Protein AF-D4AWS8-F1 (afdb_monomer_lite)

InterPro domains:
  IPR036259 MFS transporter superfamily [G3DSA:1.20.1250.20] (1-120)
  IPR036259 MFS transporter superfamily [SSF103473] (2-117)

Radius of gyration: 17.5 Å; chains: 1; bounding box: 38×38×52 Å

Sequence (129 aa):
MIGMCGLSSIAILALWLPGTLVNPGSAAIYIVFCLLYGFFSGAFVGMVPALLSQVSPDVSKIGVRQGVLFTCVSVATLTGNPIAGAILNQQNGAYWGLQVFAGLMMAGCVVFYIVARVVTGGFSFIKAV

Structure (mmCIF, N/CA/C/O backbone):
data_AF-D4AWS8-F1
#
_entry.id   AF-D4AWS8-F1
#
loop_
_atom_site.group_PDB
_atom_site.id
_atom_site.type_symbol
_atom_site.label_atom_id
_atom_site.label_alt_id
_atom_site.label_comp_id
_atom_site.label_asym_id
_atom_site.label_entity_id
_atom_site.label_seq_id
_atom_site.pdbx_PDB_ins_code
_atom_site.Cartn_x
_atom_site.Cartn_y
_atom_site.Cartn_z
_atom_site.occupancy
_atom_site.B_iso_or_equiv
_atom_site.auth_seq_id
_atom_site.auth_comp_id
_atom_site.auth_asym_id
_atom_site.auth_atom_id
_atom_site.pdbx_PDB_model_num
ATOM 1 N N . MET A 1 1 ? -7.956 9.617 4.306 1.00 72.62 1 MET A N 1
ATOM 2 C CA . MET A 1 1 ? -7.875 8.216 3.829 1.00 72.62 1 MET A CA 1
ATOM 3 C C . MET A 1 1 ? -8.480 8.009 2.444 1.00 72.62 1 MET A C 1
ATOM 5 O O . MET A 1 1 ? -7.688 7.870 1.529 1.00 72.62 1 MET A O 1
ATOM 9 N N . ILE A 1 2 ? -9.807 8.062 2.237 1.00 75.31 2 ILE A N 1
ATOM 10 C CA . ILE A 1 2 ? -10.430 7.760 0.919 1.00 75.31 2 ILE A CA 1
ATOM 11 C C . ILE A 1 2 ? -9.840 8.599 -0.228 1.00 75.31 2 ILE A C 1
ATOM 13 O O . ILE A 1 2 ? -9.389 8.035 -1.219 1.00 75.31 2 ILE A O 1
ATOM 17 N N . GLY A 1 3 ? -9.767 9.927 -0.070 1.00 76.31 3 GLY A N 1
ATOM 18 C CA . GLY A 1 3 ? -9.203 10.805 -1.105 1.00 76.31 3 GLY A CA 1
ATOM 19 C C . GLY A 1 3 ? -7.732 10.514 -1.425 1.00 76.31 3 GLY A C 1
ATOM 20 O O . GLY A 1 3 ? -7.344 10.562 -2.583 1.00 76.31 3 GLY A O 1
ATOM 21 N N . MET A 1 4 ? -6.931 10.132 -0.425 1.00 77.81 4 MET A N 1
ATOM 22 C CA . MET A 1 4 ? -5.509 9.809 -0.609 1.00 77.81 4 MET A CA 1
ATOM 23 C C . MET A 1 4 ? -5.317 8.484 -1.342 1.00 77.81 4 MET A C 1
ATOM 25 O O . MET A 1 4 ? -4.547 8.427 -2.290 1.00 77.81 4 MET A O 1
ATOM 29 N N . CYS A 1 5 ? -6.047 7.437 -0.949 1.00 73.69 5 CYS A N 1
ATOM 30 C CA . CYS A 1 5 ? -6.003 6.147 -1.640 1.00 73.69 5 CYS A CA 1
ATOM 31 C C . CYS A 1 5 ? -6.540 6.259 -3.075 1.00 73.69 5 CYS A C 1
ATOM 33 O O . CYS A 1 5 ? -5.990 5.638 -3.980 1.00 73.69 5 CYS A O 1
ATOM 35 N N . GLY A 1 6 ? -7.564 7.093 -3.298 1.00 76.31 6 GLY A N 1
ATOM 36 C CA . GLY A 1 6 ? -8.080 7.405 -4.631 1.00 76.31 6 GLY A CA 1
ATOM 37 C C . GLY A 1 6 ? -7.052 8.133 -5.500 1.00 76.31 6 GLY A C 1
ATOM 38 O O . GLY A 1 6 ? -6.779 7.693 -6.612 1.00 76.31 6 GLY A O 1
ATOM 39 N N . LEU A 1 7 ? -6.419 9.188 -4.977 1.00 76.94 7 LEU A N 1
ATOM 40 C CA . LEU A 1 7 ? -5.348 9.919 -5.668 1.00 76.94 7 LEU A CA 1
ATOM 41 C C . LEU A 1 7 ? -4.142 9.021 -5.978 1.00 76.94 7 LEU A C 1
ATOM 43 O O . LEU A 1 7 ? -3.644 9.052 -7.100 1.00 76.94 7 LEU A O 1
ATOM 47 N N . SER A 1 8 ? -3.717 8.172 -5.038 1.00 75.56 8 SER A N 1
ATOM 48 C CA . SER A 1 8 ? -2.651 7.187 -5.268 1.00 75.56 8 SER A CA 1
ATOM 49 C C . SER A 1 8 ? -3.030 6.149 -6.326 1.00 75.56 8 SER A C 1
ATOM 51 O O . SER A 1 8 ? -2.202 5.811 -7.168 1.00 75.56 8 SER A O 1
ATOM 53 N N . SER A 1 9 ? -4.276 5.660 -6.326 1.00 71.88 9 SER A N 1
ATOM 54 C CA . SER A 1 9 ? -4.771 4.717 -7.339 1.00 71.88 9 SER A CA 1
ATOM 55 C C . SER A 1 9 ? -4.780 5.350 -8.733 1.00 71.88 9 SER A C 1
ATOM 57 O O . SER A 1 9 ? -4.299 4.741 -9.686 1.00 71.88 9 SER A O 1
ATOM 59 N N . ILE A 1 10 ? -5.223 6.606 -8.840 1.00 76.62 10 ILE A N 1
ATOM 60 C CA . ILE A 1 10 ? -5.184 7.375 -10.089 1.00 76.62 10 ILE A CA 1
ATOM 61 C C . ILE A 1 10 ? -3.734 7.626 -10.521 1.00 76.62 10 ILE A C 1
ATOM 63 O O . ILE A 1 10 ? -3.414 7.452 -11.690 1.00 76.62 10 ILE A O 1
ATOM 67 N N . ALA A 1 11 ? -2.822 7.961 -9.607 1.00 73.88 11 ALA A N 1
ATOM 68 C CA . ALA A 1 11 ? -1.409 8.140 -9.943 1.00 73.88 11 ALA A CA 1
ATOM 69 C C . ALA A 1 11 ? -0.756 6.840 -10.460 1.00 73.88 11 ALA A C 1
ATOM 71 O O . ALA A 1 11 ? 0.048 6.866 -11.390 1.00 73.88 11 ALA A O 1
ATOM 72 N N . ILE A 1 12 ? -1.131 5.681 -9.918 1.00 68.25 12 ILE A N 1
ATOM 73 C CA . ILE A 1 12 ? -0.644 4.381 -10.400 1.00 68.25 12 ILE A CA 1
ATOM 74 C C . ILE A 1 12 ? -1.249 4.044 -11.774 1.00 68.25 12 ILE A C 1
ATOM 76 O O . ILE A 1 12 ? -0.519 3.704 -12.702 1.00 68.25 12 ILE A O 1
ATOM 80 N N . LEU A 1 13 ? -2.567 4.173 -11.937 1.00 63.41 13 LEU A N 1
ATOM 81 C CA . LEU A 1 13 ? -3.279 3.718 -13.138 1.00 63.41 13 LEU A CA 1
ATOM 82 C C . LEU A 1 13 ? -3.278 4.719 -14.302 1.00 63.41 13 LEU A C 1
ATOM 84 O O . LEU A 1 13 ? -3.406 4.307 -15.448 1.00 63.41 13 LEU A O 1
ATOM 88 N N . ALA A 1 14 ? -3.155 6.019 -14.041 1.00 64.81 14 ALA A N 1
ATOM 89 C CA . ALA A 1 14 ? -3.233 7.060 -15.069 1.00 64.81 14 ALA A CA 1
ATOM 90 C C . ALA A 1 14 ? -1.877 7.692 -15.402 1.00 64.81 14 ALA A C 1
ATOM 92 O O . ALA A 1 14 ? -1.712 8.202 -16.504 1.00 64.81 14 ALA A O 1
ATOM 93 N N . LEU A 1 15 ? -0.902 7.664 -14.486 1.00 64.50 15 LEU A N 1
ATOM 94 C CA . LEU A 1 15 ? 0.430 8.240 -14.725 1.00 64.50 15 LEU A CA 1
ATOM 95 C C . LEU A 1 15 ? 1.481 7.161 -14.991 1.00 64.50 15 LEU A C 1
ATOM 97 O O . LEU A 1 15 ? 2.229 7.259 -15.963 1.00 64.50 15 LEU A O 1
ATOM 101 N N . TRP A 1 16 ? 1.534 6.115 -14.166 1.00 65.69 16 TRP A N 1
ATOM 102 C CA . TRP A 1 16 ? 2.579 5.094 -14.294 1.00 65.69 16 TRP A CA 1
ATOM 103 C C . TRP A 1 16 ? 2.300 4.096 -15.428 1.00 65.69 16 TRP A C 1
ATOM 105 O O . TRP A 1 16 ? 3.192 3.763 -16.212 1.00 65.69 16 TRP A O 1
ATOM 115 N N . LEU A 1 17 ? 1.038 3.693 -15.560 1.00 65.69 17 LEU A N 1
ATOM 116 C CA . LEU A 1 17 ? 0.553 2.704 -16.518 1.00 65.69 17 LEU A CA 1
ATOM 117 C C . LEU A 1 17 ? 0.725 3.157 -18.001 1.00 65.69 17 LEU A C 1
ATOM 119 O O . LEU A 1 17 ? 1.432 2.481 -18.748 1.00 65.69 17 LEU A O 1
ATOM 123 N N . PRO A 1 18 ? 0.218 4.323 -18.463 1.00 60.25 18 PRO A N 1
ATOM 124 C CA . PRO A 1 18 ? 0.481 4.798 -19.828 1.00 60.25 18 PRO A CA 1
ATOM 125 C C . PRO A 1 18 ? 1.895 5.369 -20.012 1.00 60.25 18 PRO A C 1
ATOM 127 O O . PRO A 1 18 ? 2.456 5.264 -21.100 1.00 60.25 18 PRO A O 1
ATOM 130 N N . GLY A 1 19 ? 2.507 5.937 -18.966 1.00 58.53 19 GLY A N 1
ATOM 131 C CA . GLY A 1 19 ? 3.850 6.519 -19.054 1.00 58.53 19 GLY A CA 1
ATOM 132 C C . GLY A 1 19 ? 4.938 5.488 -19.372 1.00 58.53 19 GLY A C 1
ATOM 133 O O . GLY A 1 19 ? 5.861 5.774 -20.131 1.00 58.53 19 GLY A O 1
ATOM 134 N N . THR A 1 20 ? 4.799 4.268 -18.851 1.00 60.03 20 THR A N 1
ATOM 135 C CA . THR A 1 20 ? 5.732 3.163 -19.125 1.00 60.03 20 THR A CA 1
ATOM 136 C C . THR A 1 20 ? 5.408 2.387 -20.404 1.00 60.03 20 THR A C 1
ATOM 138 O O . THR A 1 20 ? 6.333 1.870 -21.027 1.00 60.03 20 THR A O 1
ATOM 141 N N . LEU A 1 21 ? 4.141 2.357 -20.843 1.00 58.22 21 LEU A N 1
ATOM 142 C CA . LEU A 1 21 ? 3.750 1.786 -22.138 1.00 58.22 21 LEU A CA 1
ATOM 143 C C . LEU A 1 21 ? 4.149 2.659 -23.338 1.00 58.22 21 LEU A C 1
ATOM 145 O O . LEU A 1 21 ? 4.482 2.123 -24.390 1.00 58.22 21 LEU A O 1
ATOM 149 N N . VAL A 1 22 ? 4.103 3.989 -23.202 1.00 61.09 22 VAL A N 1
ATOM 150 C CA . VAL A 1 22 ? 4.400 4.923 -24.305 1.00 61.09 22 VAL A CA 1
ATOM 151 C C . VAL A 1 22 ? 5.901 5.228 -24.417 1.00 61.09 22 VAL A C 1
ATOM 153 O O . VAL A 1 22 ? 6.389 5.449 -25.521 1.00 61.09 22 VAL A O 1
ATOM 156 N N . ASN A 1 23 ? 6.654 5.236 -23.308 1.00 58.72 23 ASN A N 1
ATOM 157 C CA . ASN A 1 23 ? 8.108 5.463 -23.307 1.00 58.72 23 ASN A CA 1
ATOM 158 C C . ASN A 1 23 ? 8.830 4.615 -22.235 1.00 58.72 23 ASN A C 1
ATOM 160 O O . ASN A 1 23 ? 9.147 5.117 -21.147 1.00 58.72 23 ASN A O 1
ATOM 164 N N . PRO A 1 24 ? 9.136 3.336 -22.523 1.00 59.59 24 PRO A N 1
ATOM 165 C CA . PRO A 1 24 ? 9.903 2.483 -21.620 1.00 59.59 24 PRO A CA 1
ATOM 166 C C . PRO A 1 24 ? 11.358 2.981 -21.522 1.00 59.59 24 PRO A C 1
ATOM 168 O O . PRO A 1 24 ? 12.208 2.621 -22.327 1.00 59.59 24 PRO A O 1
ATOM 171 N N . GLY A 1 25 ? 11.642 3.851 -20.545 1.00 61.97 25 GLY A N 1
ATOM 172 C CA . GLY A 1 25 ? 12.998 4.358 -20.272 1.00 61.97 25 GLY A CA 1
ATOM 173 C C . GLY A 1 25 ? 13.096 5.819 -19.821 1.00 61.97 25 GLY A C 1
ATOM 174 O O . GLY A 1 25 ? 14.174 6.262 -19.431 1.00 61.97 25 GLY A O 1
ATOM 175 N N . SER A 1 26 ? 11.998 6.583 -19.831 1.00 68.81 26 SER A N 1
ATOM 176 C CA . SER A 1 26 ? 12.045 7.996 -19.431 1.00 68.81 26 SER A CA 1
ATOM 177 C C . SER A 1 26 ? 12.138 8.159 -17.910 1.00 68.81 26 SER A C 1
ATOM 179 O O . SER A 1 26 ? 11.146 8.023 -17.190 1.00 68.81 26 SER A O 1
ATOM 181 N N . ALA A 1 27 ? 13.331 8.498 -17.412 1.00 73.06 27 ALA A N 1
ATOM 182 C CA . ALA A 1 27 ? 13.588 8.744 -15.989 1.00 73.06 27 ALA A CA 1
ATOM 183 C C . ALA A 1 27 ? 12.667 9.825 -15.389 1.00 73.06 27 ALA A C 1
ATOM 185 O O . ALA A 1 27 ? 12.277 9.728 -14.227 1.00 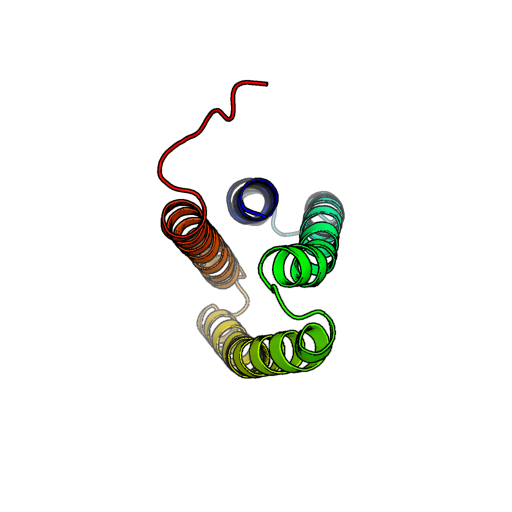73.06 27 ALA A O 1
ATOM 186 N N . ALA A 1 28 ? 12.262 10.819 -16.186 1.00 75.50 28 ALA A N 1
ATOM 187 C CA . ALA A 1 28 ? 11.384 11.901 -15.743 1.00 75.50 28 ALA A CA 1
ATOM 188 C C . ALA A 1 28 ? 10.015 11.391 -15.259 1.00 75.50 28 ALA A C 1
ATOM 190 O O . ALA A 1 28 ? 9.516 11.847 -14.232 1.00 75.50 28 ALA A O 1
ATOM 191 N N . ILE A 1 29 ? 9.435 10.404 -15.951 1.00 73.19 29 ILE A N 1
ATOM 192 C CA . ILE A 1 29 ? 8.131 9.823 -15.593 1.00 73.19 29 ILE A CA 1
ATOM 193 C C . ILE A 1 29 ? 8.233 9.087 -14.254 1.00 73.19 29 ILE A C 1
ATOM 195 O O . ILE A 1 29 ? 7.381 9.265 -13.384 1.00 73.19 29 ILE A O 1
ATOM 199 N N . TYR A 1 30 ? 9.304 8.311 -14.057 1.00 74.75 30 TYR A N 1
ATOM 200 C CA . TYR A 1 30 ? 9.542 7.595 -12.803 1.00 74.75 30 TYR A CA 1
ATOM 201 C C . TYR A 1 30 ? 9.774 8.547 -11.626 1.00 74.75 30 TYR A C 1
ATOM 203 O O . TYR A 1 30 ? 9.227 8.320 -10.552 1.00 74.75 30 TYR A O 1
ATOM 211 N N . ILE A 1 31 ? 10.532 9.631 -11.820 1.00 80.38 31 ILE A N 1
ATOM 212 C CA . ILE A 1 31 ? 10.797 10.621 -10.765 1.00 80.38 31 ILE A CA 1
ATOM 213 C C . ILE A 1 31 ? 9.498 11.305 -10.328 1.00 80.38 31 ILE A C 1
ATOM 215 O O . ILE A 1 31 ? 9.200 11.357 -9.135 1.00 80.38 31 ILE A O 1
ATOM 219 N N . VAL A 1 32 ? 8.700 11.791 -11.283 1.00 80.19 32 VAL A N 1
ATOM 220 C CA . VAL A 1 32 ? 7.419 12.452 -10.987 1.00 80.19 32 VAL A CA 1
ATOM 221 C C . VAL A 1 32 ? 6.452 11.481 -10.306 1.00 80.19 32 VAL A C 1
ATOM 223 O O . VAL A 1 32 ? 5.812 11.844 -9.319 1.00 80.19 32 VAL A O 1
ATOM 226 N N . PHE A 1 33 ? 6.390 10.232 -10.775 1.00 78.25 33 PHE A N 1
ATOM 227 C CA . PHE A 1 33 ? 5.587 9.191 -10.142 1.00 78.25 33 PHE A CA 1
ATOM 228 C C . PHE A 1 33 ? 6.017 8.931 -8.692 1.00 78.25 33 PHE A C 1
ATOM 230 O O . PHE A 1 33 ? 5.172 8.963 -7.800 1.00 78.25 33 PHE A O 1
ATOM 237 N N . CYS A 1 34 ? 7.312 8.729 -8.436 1.00 82.00 34 CYS A N 1
ATOM 238 C CA . CYS A 1 34 ? 7.835 8.478 -7.093 1.00 82.00 34 CYS A CA 1
ATOM 239 C C . CYS A 1 34 ? 7.547 9.636 -6.130 1.00 82.00 34 CYS A C 1
ATOM 241 O O . CYS A 1 34 ? 7.199 9.388 -4.976 1.00 82.00 34 CYS A O 1
ATOM 243 N N . LEU A 1 35 ? 7.649 10.887 -6.593 1.00 84.38 35 LEU A N 1
ATOM 244 C CA . LEU A 1 35 ? 7.337 12.066 -5.779 1.00 84.38 35 LEU A CA 1
ATOM 245 C C . LEU A 1 35 ? 5.856 12.113 -5.392 1.00 84.38 35 LEU A C 1
ATOM 247 O O . LEU A 1 35 ? 5.532 12.253 -4.212 1.00 84.38 35 LEU A O 1
ATOM 251 N N . LEU A 1 36 ? 4.958 11.959 -6.368 1.00 82.50 36 LEU A N 1
ATOM 252 C CA . LEU A 1 36 ? 3.517 11.980 -6.120 1.00 82.50 36 LEU A CA 1
ATOM 253 C C . LEU A 1 36 ? 3.099 10.803 -5.236 1.00 82.50 36 LEU A C 1
ATOM 255 O O . LEU A 1 36 ? 2.456 10.994 -4.205 1.00 82.50 36 LEU A O 1
ATOM 259 N N . TYR A 1 37 ? 3.508 9.589 -5.602 1.00 80.56 37 TYR A N 1
ATOM 260 C CA . TYR A 1 37 ? 3.188 8.385 -4.846 1.00 80.56 37 TYR A CA 1
ATOM 261 C C . TYR A 1 37 ? 3.749 8.439 -3.420 1.00 80.56 37 TYR A C 1
ATOM 263 O O . TYR A 1 37 ? 3.029 8.138 -2.469 1.00 80.56 37 TYR A O 1
ATOM 271 N N . GLY A 1 38 ? 4.999 8.879 -3.249 1.00 82.31 38 GLY A N 1
ATOM 272 C CA . GLY A 1 38 ? 5.632 9.030 -1.941 1.00 82.31 38 GLY A CA 1
ATOM 273 C C . GLY A 1 38 ? 4.901 10.033 -1.050 1.00 82.31 38 GLY A C 1
ATOM 274 O O . GLY A 1 38 ? 4.641 9.740 0.117 1.00 82.31 38 GLY A O 1
ATOM 275 N N . PHE A 1 39 ? 4.490 11.175 -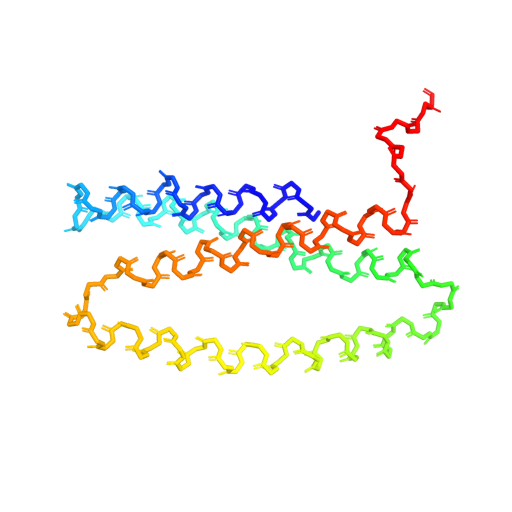1.609 1.00 85.38 39 PHE A N 1
ATOM 276 C CA . PHE A 1 39 ? 3.715 12.179 -0.882 1.00 85.38 39 PHE A CA 1
ATOM 277 C C . PHE A 1 39 ? 2.365 11.626 -0.402 1.00 85.38 39 PHE A C 1
ATOM 279 O O . PHE A 1 39 ? 2.050 11.695 0.790 1.00 85.38 39 PHE A O 1
ATOM 286 N N . PHE A 1 40 ? 1.579 11.020 -1.297 1.00 82.12 40 PHE A N 1
ATOM 287 C CA . PHE A 1 40 ? 0.259 10.493 -0.937 1.00 82.12 40 PHE A CA 1
ATOM 288 C C . PHE A 1 40 ? 0.338 9.270 -0.014 1.00 82.12 40 PHE A C 1
ATOM 290 O O . PHE A 1 40 ? -0.442 9.166 0.936 1.00 82.12 40 PHE A O 1
ATOM 297 N N . SER A 1 41 ? 1.292 8.363 -0.247 1.00 82.00 41 SER A N 1
ATOM 298 C CA . SER A 1 41 ? 1.505 7.179 0.592 1.00 82.00 41 SER A CA 1
ATOM 299 C C . SER A 1 41 ? 1.991 7.557 1.993 1.00 82.00 41 SER A C 1
ATOM 301 O O . SER A 1 41 ? 1.502 7.009 2.980 1.00 82.00 41 SER A O 1
ATOM 303 N N . GLY A 1 42 ? 2.909 8.520 2.114 1.00 82.81 42 GLY A N 1
ATOM 304 C CA . GLY A 1 42 ? 3.381 9.000 3.416 1.00 82.81 42 GLY A CA 1
ATOM 305 C C . GLY A 1 42 ? 2.255 9.638 4.230 1.00 82.81 42 GLY A C 1
ATOM 306 O O . GLY A 1 42 ? 2.075 9.336 5.412 1.00 82.81 42 GLY A O 1
ATOM 307 N N . ALA A 1 43 ? 1.428 10.449 3.571 1.00 86.12 43 ALA A N 1
ATOM 308 C CA . ALA A 1 43 ? 0.279 11.074 4.206 1.00 86.12 43 ALA A CA 1
ATOM 309 C C . ALA A 1 43 ? -0.795 10.045 4.627 1.00 86.12 43 ALA A C 1
ATOM 311 O O . ALA A 1 43 ? -1.423 10.197 5.676 1.00 86.12 43 ALA A O 1
ATOM 312 N N . PHE A 1 44 ? -0.958 8.952 3.871 1.00 82.25 44 PHE A N 1
ATOM 313 C CA . PHE A 1 44 ? -1.802 7.821 4.260 1.00 82.25 44 PHE A CA 1
ATOM 314 C C . PHE A 1 44 ? -1.295 7.126 5.532 1.00 82.25 44 PHE A C 1
ATOM 316 O O . PHE A 1 44 ? -2.067 6.974 6.480 1.00 82.25 44 PHE A O 1
ATOM 323 N N . VAL A 1 45 ? -0.011 6.753 5.582 1.00 86.06 45 VAL A N 1
ATOM 324 C CA . VAL A 1 45 ? 0.584 6.046 6.733 1.00 86.06 45 VAL A CA 1
ATOM 325 C C . VAL A 1 45 ? 0.462 6.875 8.015 1.00 86.06 45 VAL A C 1
ATOM 327 O O . VAL A 1 45 ? 0.111 6.328 9.060 1.00 86.06 45 VAL A O 1
ATOM 330 N N . GLY A 1 46 ? 0.651 8.197 7.935 1.00 86.06 46 GLY A N 1
ATOM 331 C CA . GLY A 1 46 ? 0.468 9.101 9.077 1.00 86.06 46 GLY A CA 1
ATOM 332 C C . GLY A 1 46 ? -0.986 9.231 9.555 1.00 86.06 46 GLY A C 1
ATOM 333 O O . GLY A 1 46 ? -1.231 9.429 10.745 1.00 86.06 46 GLY A O 1
ATOM 334 N N . MET A 1 47 ? -1.971 9.075 8.663 1.00 85.62 47 MET A N 1
ATOM 335 C CA . MET A 1 47 ? -3.393 9.138 9.025 1.00 85.62 47 MET A CA 1
ATOM 336 C C . MET A 1 47 ? -3.914 7.870 9.711 1.00 85.62 47 MET A C 1
ATOM 338 O O . MET A 1 47 ? -4.871 7.970 10.480 1.00 85.62 47 MET A O 1
ATOM 342 N N . VAL A 1 48 ? -3.324 6.696 9.451 1.00 84.88 48 VAL A N 1
ATOM 343 C CA . VAL A 1 48 ? -3.756 5.412 10.042 1.00 84.88 48 VAL A CA 1
ATOM 344 C C . VAL A 1 48 ? -3.875 5.511 11.571 1.00 84.88 48 VAL A C 1
ATOM 346 O O . VAL A 1 48 ? -4.979 5.297 12.088 1.00 84.88 48 VAL A O 1
ATOM 349 N N . PRO A 1 49 ? -2.821 5.899 12.320 1.00 84.38 49 PRO A N 1
ATOM 350 C CA . PRO A 1 49 ? -2.914 5.937 13.769 1.00 84.38 49 PRO A CA 1
ATOM 351 C C . PRO A 1 49 ? -3.866 7.023 14.288 1.00 84.38 49 PRO A C 1
ATOM 353 O O . PRO A 1 49 ? -4.565 6.796 15.276 1.00 84.38 49 PRO A O 1
ATOM 356 N N . ALA A 1 50 ? -3.943 8.164 13.595 1.00 86.94 50 ALA A N 1
ATOM 357 C CA . ALA A 1 50 ? -4.800 9.293 13.955 1.00 86.94 50 ALA A CA 1
ATOM 358 C C . ALA A 1 50 ? -6.302 9.012 13.773 1.00 86.94 50 ALA A C 1
ATOM 360 O O . ALA A 1 50 ? -7.134 9.595 14.465 1.00 86.94 50 ALA A O 1
ATOM 361 N N . LEU A 1 51 ? -6.679 8.141 12.836 1.00 82.69 51 LEU A N 1
ATOM 362 C CA . LEU A 1 51 ? -8.075 7.729 12.654 1.00 82.69 51 LEU A CA 1
ATOM 363 C C . LEU A 1 51 ? -8.480 6.657 13.662 1.00 82.69 51 LEU A C 1
ATOM 365 O O . LEU A 1 51 ? -9.588 6.674 14.193 1.00 82.69 51 LEU A O 1
ATOM 369 N N . LEU A 1 52 ? -7.564 5.745 13.968 1.00 81.81 52 LEU A N 1
ATOM 370 C CA . LEU A 1 52 ? -7.787 4.703 14.966 1.00 81.81 52 LEU A CA 1
ATOM 371 C C . LEU A 1 52 ?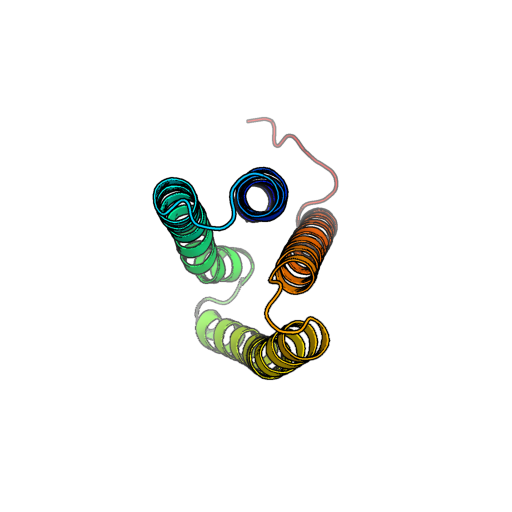 -7.904 5.243 16.385 1.00 81.81 52 LEU A C 1
ATOM 373 O O . LEU A 1 52 ? -8.678 4.692 17.169 1.00 81.81 52 LEU A O 1
ATOM 377 N N . SER A 1 53 ? -7.185 6.319 16.712 1.00 83.06 53 SER A N 1
ATOM 378 C CA . SER A 1 53 ? -7.383 7.024 17.977 1.00 83.06 53 SER A CA 1
ATOM 379 C C . SER A 1 53 ? -8.767 7.672 18.054 1.00 83.06 53 SER A C 1
ATOM 381 O O . SER A 1 53 ? -9.409 7.564 19.089 1.00 83.06 53 SER A O 1
ATOM 383 N N . GLN A 1 54 ? -9.276 8.254 16.961 1.00 81.69 54 GLN A N 1
ATOM 384 C CA . GLN A 1 54 ? -10.618 8.857 16.917 1.00 81.69 54 GLN A CA 1
ATOM 385 C C . GLN A 1 54 ? -11.754 7.832 17.046 1.00 81.69 54 GLN A C 1
ATOM 387 O O . GLN A 1 54 ? -12.795 8.135 17.619 1.00 81.69 54 GLN A O 1
ATOM 392 N N . VAL A 1 55 ? -11.567 6.619 16.519 1.00 78.69 55 VAL A N 1
ATOM 393 C CA . VAL A 1 55 ? -12.551 5.524 16.618 1.00 78.6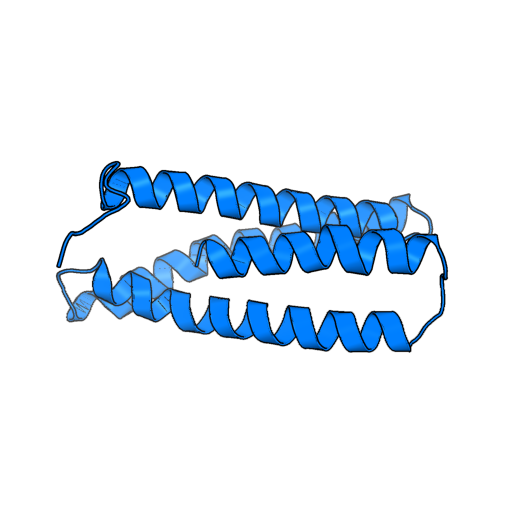9 55 VAL A CA 1
ATOM 394 C C . VAL A 1 55 ? -12.476 4.779 17.958 1.00 78.69 55 VAL A C 1
ATOM 396 O O . VAL A 1 55 ? -13.371 4.000 18.285 1.00 78.69 55 VAL A O 1
ATOM 399 N N . SER A 1 56 ? -11.416 4.983 18.743 1.00 79.31 56 SER A N 1
ATOM 400 C CA . SER A 1 56 ? -11.200 4.266 20.001 1.00 79.31 56 SER A CA 1
ATOM 401 C C . SER A 1 56 ? -11.669 5.084 21.208 1.00 79.31 56 SER A C 1
ATOM 403 O O . SER A 1 56 ? -11.042 6.092 21.513 1.00 79.31 56 SER A O 1
ATOM 405 N N . PRO A 1 57 ? -12.705 4.635 21.948 1.00 70.75 57 PRO A N 1
ATOM 406 C CA . PRO A 1 57 ? -13.180 5.339 23.144 1.00 70.75 57 PRO A CA 1
ATOM 407 C C . PRO A 1 57 ? -12.161 5.309 24.295 1.00 70.75 57 PRO A C 1
ATOM 409 O O . PRO A 1 57 ? -12.030 6.273 25.042 1.00 70.75 57 PRO A O 1
ATOM 412 N N . ASP A 1 58 ? -11.413 4.204 24.414 1.00 80.19 58 ASP A N 1
ATOM 413 C CA . ASP A 1 58 ? -10.429 3.980 25.477 1.00 80.19 58 ASP A CA 1
ATOM 414 C C . ASP A 1 58 ? -9.008 4.317 25.002 1.00 80.19 58 ASP A C 1
ATOM 416 O O . ASP A 1 58 ? -8.381 3.535 24.277 1.00 80.19 58 ASP A O 1
ATOM 420 N N . VAL A 1 59 ? -8.450 5.430 25.486 1.00 77.81 59 VAL A N 1
ATOM 421 C CA . VAL A 1 59 ? -7.091 5.891 25.135 1.00 77.81 59 VAL A CA 1
ATOM 422 C C . VAL A 1 59 ? -6.007 4.882 25.545 1.00 77.81 59 VAL A C 1
ATOM 424 O O . VAL A 1 59 ? -5.057 4.646 24.801 1.00 77.81 59 VAL A O 1
ATOM 427 N N . SER A 1 60 ? -6.188 4.201 26.681 1.00 82.06 60 SER A N 1
ATOM 428 C CA . SER A 1 60 ? -5.248 3.188 27.194 1.00 82.06 60 SER A CA 1
ATOM 429 C C . SER A 1 60 ? -5.097 1.969 26.266 1.00 82.06 60 SER A C 1
ATOM 431 O O . SER A 1 60 ? -4.049 1.327 26.248 1.00 82.06 60 SER A O 1
ATOM 433 N N . LYS A 1 61 ? -6.109 1.671 25.437 1.00 82.25 61 LYS A N 1
ATOM 434 C CA . LYS A 1 61 ? -6.113 0.510 24.529 1.00 82.25 61 LYS A CA 1
ATOM 435 C C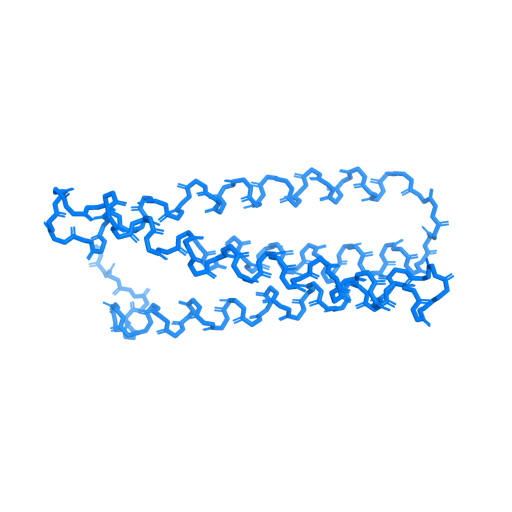 . LYS A 1 61 ? -5.724 0.856 23.092 1.00 82.25 61 LYS A C 1
ATOM 437 O O . LYS A 1 61 ? -5.667 -0.053 22.261 1.00 82.25 61 LYS A O 1
ATOM 442 N N . ILE A 1 62 ? -5.445 2.127 22.779 1.00 84.56 62 ILE A N 1
ATOM 443 C CA . ILE A 1 62 ? -5.080 2.551 21.418 1.00 84.56 62 ILE A CA 1
ATOM 444 C C . ILE A 1 62 ? -3.865 1.758 20.936 1.00 84.56 62 ILE A C 1
ATOM 446 O O . ILE A 1 62 ? -3.932 1.164 19.866 1.00 84.56 62 ILE A O 1
ATOM 450 N N . GLY A 1 63 ? -2.802 1.659 21.742 1.00 84.44 63 GLY A N 1
ATOM 451 C CA . GLY A 1 63 ? -1.582 0.932 21.367 1.00 84.44 63 GLY A CA 1
ATOM 452 C C . GLY A 1 63 ? -1.832 -0.536 21.006 1.00 84.44 63 GLY A C 1
ATOM 453 O O . GLY A 1 63 ? -1.357 -1.006 19.975 1.00 84.44 63 GLY A O 1
ATOM 454 N N . VAL A 1 64 ? -2.655 -1.241 21.792 1.00 88.19 64 VAL A N 1
ATOM 455 C CA . VAL A 1 64 ? -3.022 -2.642 21.518 1.00 88.19 64 VAL A CA 1
ATOM 456 C C . VAL A 1 64 ? -3.815 -2.750 20.215 1.00 88.19 64 VAL A C 1
ATOM 458 O O . VAL A 1 64 ? -3.524 -3.610 19.388 1.00 88.19 64 VAL A O 1
ATOM 461 N N . ARG A 1 65 ? -4.775 -1.847 19.981 1.00 85.69 65 ARG A N 1
ATOM 462 C CA . ARG A 1 65 ? -5.570 -1.821 18.742 1.00 85.69 65 ARG A CA 1
ATOM 463 C C . ARG A 1 65 ? -4.711 -1.541 17.508 1.00 85.69 65 ARG A C 1
ATOM 465 O O . ARG A 1 65 ? -4.902 -2.203 16.492 1.00 85.69 65 ARG A O 1
ATOM 472 N N . GLN A 1 66 ? -3.748 -0.623 17.608 1.00 88.31 66 GLN A N 1
ATOM 473 C CA . GLN A 1 66 ? -2.765 -0.390 16.543 1.00 88.31 66 GLN A CA 1
ATOM 474 C C . GLN A 1 66 ? -1.928 -1.642 16.274 1.00 88.31 66 GLN A C 1
ATOM 476 O O . GLN A 1 66 ? -1.748 -2.025 15.122 1.00 88.31 66 GLN A O 1
ATOM 481 N N . GLY A 1 67 ? -1.448 -2.301 17.334 1.00 88.69 67 GLY A N 1
ATOM 482 C CA . GLY A 1 67 ? -0.644 -3.519 17.238 1.00 88.69 67 GLY A CA 1
ATOM 483 C C . GLY A 1 67 ? -1.371 -4.657 16.522 1.00 88.69 67 GLY A C 1
ATOM 484 O O . GLY A 1 67 ? -0.808 -5.284 15.624 1.00 88.69 67 GLY A O 1
ATOM 485 N N . VAL A 1 68 ? -2.646 -4.886 16.854 1.00 91.06 68 VAL A N 1
ATOM 486 C CA . VAL A 1 68 ? -3.485 -5.884 16.166 1.00 91.06 68 VAL A CA 1
ATOM 487 C C . VAL A 1 68 ? -3.647 -5.532 14.687 1.00 91.06 68 VAL A C 1
ATOM 489 O O . VAL A 1 68 ? -3.502 -6.400 13.829 1.00 91.06 68 VAL A O 1
ATOM 492 N N . LEU A 1 69 ? -3.869 -4.255 14.365 1.00 89.25 69 LEU A N 1
ATOM 493 C CA . LEU A 1 69 ? -3.999 -3.814 12.977 1.00 89.25 69 LEU A CA 1
ATOM 494 C C . LEU A 1 69 ? -2.719 -4.031 12.169 1.00 89.25 69 LEU A C 1
ATOM 496 O O . LEU A 1 69 ? -2.778 -4.606 11.084 1.00 89.25 69 LEU A O 1
ATOM 500 N N . PHE A 1 70 ? -1.560 -3.647 12.704 1.00 89.88 70 PHE A N 1
ATOM 501 C CA . PHE A 1 70 ? -0.280 -3.877 12.032 1.00 89.88 70 PHE A CA 1
ATOM 502 C C . PHE A 1 70 ? 0.077 -5.362 11.915 1.00 89.88 70 PHE A C 1
ATOM 504 O O . PHE A 1 70 ? 0.725 -5.753 10.946 1.00 89.88 70 PHE A O 1
ATOM 511 N N . THR A 1 71 ? -0.396 -6.200 12.838 1.00 93.19 71 THR A N 1
ATOM 512 C CA . THR A 1 71 ? -0.244 -7.660 12.750 1.00 93.19 71 THR A CA 1
ATOM 513 C C . THR A 1 71 ? -1.050 -8.233 11.584 1.00 93.19 71 THR A C 1
ATOM 515 O O . THR A 1 71 ? -0.546 -9.067 10.842 1.00 93.19 71 THR A O 1
ATOM 518 N N . CYS A 1 72 ? -2.274 -7.754 11.352 1.00 90.75 72 CYS A N 1
ATOM 519 C CA . CYS A 1 72 ? -3.037 -8.140 10.163 1.00 90.75 72 CYS A CA 1
ATOM 520 C C . CYS A 1 72 ? -2.366 -7.640 8.871 1.00 90.75 72 CYS A C 1
ATOM 522 O O . CYS A 1 72 ? -2.295 -8.367 7.880 1.00 90.75 72 CYS A O 1
ATOM 524 N N . VAL A 1 73 ? -1.841 -6.409 8.882 1.00 90.12 73 VAL A N 1
ATOM 525 C CA . VAL A 1 73 ? -1.154 -5.813 7.723 1.00 90.12 73 VAL A CA 1
ATOM 526 C C . VAL A 1 73 ? 0.138 -6.560 7.381 1.00 90.12 73 VAL A C 1
ATOM 528 O O . VAL A 1 73 ? 0.453 -6.695 6.202 1.00 90.12 73 VAL A O 1
ATOM 531 N N . SER A 1 74 ? 0.876 -7.086 8.362 1.00 93.06 74 SER A N 1
ATOM 532 C CA . SER A 1 74 ? 2.144 -7.780 8.104 1.00 93.06 74 SER A CA 1
ATOM 533 C C . SER A 1 74 ? 1.972 -9.005 7.202 1.00 93.06 74 SER A C 1
ATOM 535 O O . SER A 1 74 ? 2.785 -9.213 6.303 1.00 93.06 74 SER A O 1
ATOM 537 N N . VAL A 1 75 ? 0.880 -9.762 7.362 1.00 93.56 75 VAL A N 1
ATOM 538 C CA . VAL A 1 75 ? 0.559 -10.925 6.518 1.00 93.56 75 VAL A CA 1
ATOM 539 C C . VAL A 1 75 ? 0.290 -10.496 5.073 1.00 93.56 75 VAL A C 1
ATOM 541 O O . VAL A 1 75 ? 0.786 -11.120 4.131 1.00 93.56 75 VAL A O 1
ATOM 544 N N . ALA A 1 76 ? -0.447 -9.399 4.884 1.00 88.75 76 ALA A N 1
ATOM 545 C CA . ALA A 1 76 ? -0.705 -8.838 3.559 1.00 88.75 76 ALA A CA 1
ATOM 546 C C . ALA A 1 76 ? 0.590 -8.340 2.895 1.00 88.75 76 ALA A C 1
ATOM 548 O O . ALA A 1 76 ? 0.846 -8.636 1.730 1.00 88.75 76 ALA A O 1
ATOM 549 N N . THR A 1 77 ? 1.455 -7.650 3.641 1.00 89.31 77 THR A N 1
ATOM 550 C CA . THR A 1 77 ? 2.752 -7.174 3.135 1.00 89.31 77 THR A CA 1
ATOM 551 C C . THR A 1 77 ? 3.699 -8.333 2.808 1.00 89.31 77 THR A C 1
ATOM 553 O O . THR A 1 77 ? 4.424 -8.282 1.813 1.00 89.31 77 THR A O 1
ATOM 556 N N . LEU A 1 78 ? 3.681 -9.403 3.608 1.00 92.56 78 LEU A N 1
ATOM 557 C CA . LEU A 1 78 ? 4.506 -10.586 3.376 1.00 92.56 78 LEU A CA 1
ATOM 558 C C . LEU A 1 78 ? 4.067 -11.352 2.126 1.00 92.56 78 LEU A C 1
ATOM 560 O O . LEU A 1 78 ? 4.920 -11.791 1.366 1.00 92.56 78 LEU A O 1
ATOM 564 N N . THR A 1 79 ? 2.760 -11.495 1.899 1.00 92.94 79 THR A N 1
ATOM 565 C CA . THR A 1 79 ? 2.206 -12.202 0.729 1.00 92.94 79 THR A CA 1
ATOM 566 C C . THR A 1 79 ? 2.220 -11.354 -0.544 1.00 92.94 79 THR A C 1
ATOM 568 O O . THR A 1 79 ? 2.391 -11.894 -1.634 1.00 92.94 79 THR A O 1
ATOM 571 N N . GLY A 1 80 ? 2.122 -10.027 -0.435 1.00 87.94 80 GLY A N 1
ATOM 572 C CA . GLY A 1 80 ? 2.138 -9.124 -1.587 1.00 87.94 80 GLY A CA 1
ATOM 573 C C . GLY A 1 80 ? 3.447 -9.160 -2.380 1.00 87.94 80 GLY A C 1
ATOM 574 O O . GLY A 1 80 ? 3.415 -9.206 -3.607 1.00 87.94 80 GLY A O 1
ATOM 575 N N . ASN A 1 81 ? 4.596 -9.205 -1.698 1.00 88.12 81 ASN A N 1
ATOM 576 C CA . ASN A 1 81 ? 5.917 -9.247 -2.338 1.00 88.12 81 ASN A CA 1
ATOM 577 C C . ASN A 1 81 ? 6.158 -10.486 -3.232 1.00 88.12 81 ASN A C 1
ATOM 579 O O . ASN A 1 81 ? 6.557 -10.305 -4.383 1.00 88.12 81 ASN A O 1
ATOM 583 N N . PRO A 1 82 ? 5.912 -11.735 -2.788 1.00 91.50 82 PRO A N 1
ATOM 584 C CA . PRO A 1 82 ? 6.067 -12.910 -3.643 1.00 91.50 82 PRO A CA 1
ATOM 585 C C . PRO A 1 82 ? 5.033 -12.958 -4.772 1.00 91.50 82 PRO A C 1
ATOM 587 O O . PRO A 1 82 ? 5.378 -13.399 -5.864 1.00 91.50 82 PRO A O 1
ATOM 590 N N . ILE A 1 83 ? 3.804 -12.464 -4.567 1.00 88.81 83 ILE A N 1
ATOM 591 C CA . ILE A 1 83 ? 2.809 -12.349 -5.649 1.00 88.81 83 ILE A CA 1
ATOM 592 C C . ILE A 1 83 ? 3.308 -11.372 -6.720 1.00 88.81 83 ILE A C 1
ATOM 594 O O . ILE A 1 83 ? 3.329 -11.708 -7.903 1.00 88.81 83 ILE A O 1
ATOM 598 N N . ALA A 1 84 ? 3.779 -10.194 -6.305 1.00 85.81 84 ALA A N 1
ATOM 599 C CA . ALA A 1 84 ? 4.386 -9.205 -7.190 1.00 85.81 84 ALA A CA 1
ATOM 600 C C . ALA A 1 84 ? 5.588 -9.777 -7.962 1.00 85.81 84 ALA A C 1
ATOM 602 O O . ALA A 1 84 ? 5.685 -9.607 -9.178 1.00 85.81 84 ALA A O 1
ATOM 603 N N . GLY A 1 85 ? 6.475 -10.500 -7.272 1.00 85.06 85 GLY A N 1
ATOM 604 C CA . GLY A 1 85 ? 7.631 -11.156 -7.880 1.00 85.06 85 GLY A CA 1
ATOM 605 C C . GLY A 1 85 ? 7.247 -12.257 -8.872 1.00 85.06 85 GLY A C 1
ATOM 606 O O . GLY A 1 85 ? 7.835 -12.343 -9.947 1.00 85.06 85 GLY A O 1
ATOM 607 N N . ALA A 1 86 ? 6.229 -13.063 -8.559 1.00 88.44 86 ALA A N 1
ATOM 608 C CA . ALA A 1 86 ? 5.727 -14.101 -9.456 1.00 88.44 86 ALA A CA 1
ATOM 609 C C . ALA A 1 86 ? 5.115 -13.509 -10.734 1.00 88.44 86 ALA A C 1
ATOM 611 O O . ALA A 1 86 ? 5.391 -14.010 -11.823 1.00 88.44 86 ALA A O 1
ATOM 612 N N . ILE A 1 87 ? 4.347 -12.419 -10.613 1.00 86.31 87 ILE A N 1
ATOM 613 C CA . ILE A 1 87 ? 3.789 -11.691 -11.763 1.00 86.31 87 ILE A CA 1
ATOM 614 C C . ILE A 1 87 ? 4.921 -11.158 -12.648 1.00 86.31 87 ILE A C 1
ATOM 616 O O . ILE A 1 87 ? 4.903 -11.368 -13.858 1.00 86.31 87 ILE A O 1
ATOM 620 N N . LEU A 1 88 ? 5.935 -10.524 -12.050 1.00 84.94 88 LEU A N 1
ATOM 621 C CA . LEU A 1 88 ? 7.066 -9.975 -12.797 1.00 84.94 88 LEU A CA 1
ATOM 622 C C . LEU A 1 88 ? 7.873 -11.066 -13.521 1.00 84.94 88 LEU A C 1
ATOM 624 O O . LEU A 1 88 ? 8.276 -10.879 -14.670 1.00 84.94 88 LEU A O 1
ATOM 628 N N . ASN A 1 89 ? 8.077 -12.214 -12.867 1.00 85.94 89 ASN A N 1
ATOM 629 C CA . ASN A 1 89 ? 8.809 -13.345 -13.435 1.00 85.94 89 ASN A CA 1
ATOM 630 C C . ASN A 1 89 ? 8.055 -13.978 -14.620 1.00 85.94 89 ASN A C 1
ATOM 632 O O . ASN A 1 89 ? 8.651 -14.265 -15.653 1.00 85.94 89 ASN A O 1
ATOM 636 N N . GLN A 1 90 ? 6.728 -14.123 -14.522 1.00 83.56 90 GLN A N 1
ATOM 637 C CA . GLN A 1 90 ? 5.896 -14.637 -15.621 1.00 83.56 90 GLN A CA 1
ATOM 638 C C . GLN A 1 90 ? 5.846 -13.697 -16.835 1.00 83.56 90 GLN A C 1
ATOM 640 O O . GLN A 1 90 ? 5.572 -14.141 -17.948 1.00 83.56 90 GLN A O 1
ATOM 645 N N . GLN A 1 91 ? 6.114 -12.406 -16.635 1.00 79.38 91 GLN A N 1
ATOM 646 C CA . GLN A 1 91 ? 6.084 -11.389 -17.684 1.00 79.38 91 GLN A CA 1
ATOM 647 C C . GLN A 1 91 ? 7.460 -11.088 -18.299 1.00 79.38 91 GLN A C 1
ATOM 649 O O . GLN A 1 91 ? 7.588 -10.104 -19.027 1.00 79.38 91 GLN A O 1
ATOM 654 N N . ASN A 1 92 ? 8.488 -11.907 -18.031 1.00 74.19 92 ASN A N 1
ATOM 655 C CA . ASN A 1 92 ? 9.849 -11.730 -18.563 1.00 74.19 92 ASN A CA 1
ATOM 656 C C . ASN A 1 92 ? 10.407 -10.302 -18.355 1.00 74.19 92 ASN A C 1
ATOM 658 O O . ASN A 1 92 ? 11.108 -9.757 -19.205 1.00 74.19 92 ASN A O 1
ATOM 662 N N . GLY A 1 93 ? 10.081 -9.674 -17.218 1.00 68.00 93 GLY A N 1
ATOM 663 C CA . GLY A 1 93 ? 10.542 -8.323 -16.881 1.00 68.00 93 GLY A CA 1
ATOM 664 C C . GLY A 1 93 ? 9.672 -7.175 -17.408 1.00 68.00 93 GLY A C 1
ATOM 665 O O . GLY A 1 93 ? 10.018 -6.014 -17.188 1.00 68.00 93 GLY A O 1
ATOM 666 N N . ALA A 1 94 ? 8.533 -7.449 -18.055 1.00 72.62 94 ALA A N 1
ATOM 667 C CA . ALA A 1 94 ? 7.538 -6.415 -18.332 1.00 72.62 94 ALA A CA 1
ATOM 668 C C . ALA A 1 94 ? 6.760 -6.056 -17.050 1.00 72.62 94 ALA A C 1
ATOM 670 O O . ALA A 1 94 ? 6.186 -6.915 -16.390 1.00 72.62 94 ALA A O 1
ATOM 671 N N . TYR A 1 95 ? 6.713 -4.768 -16.704 1.00 72.69 95 TYR A N 1
ATOM 672 C CA . TYR A 1 95 ? 6.123 -4.279 -15.446 1.00 72.69 95 TYR A CA 1
ATOM 673 C C . TYR A 1 95 ? 4.601 -4.074 -15.496 1.00 72.69 95 TYR A C 1
ATOM 675 O O . TYR A 1 95 ? 3.988 -3.731 -14.485 1.00 72.69 95 TYR A O 1
ATOM 683 N N . TRP A 1 96 ? 3.973 -4.295 -16.652 1.00 75.62 96 TRP A N 1
ATOM 684 C CA . TRP A 1 96 ? 2.557 -4.006 -16.879 1.00 75.62 96 TRP A CA 1
ATOM 685 C C . TRP A 1 96 ? 1.612 -4.752 -15.924 1.00 75.62 96 TRP A C 1
ATOM 687 O O . TRP A 1 96 ? 0.712 -4.158 -15.336 1.00 75.62 96 TRP A O 1
ATOM 697 N N . GLY A 1 97 ? 1.804 -6.059 -15.731 1.00 76.19 97 GLY A N 1
ATOM 698 C CA . GLY A 1 97 ? 0.924 -6.847 -14.860 1.00 76.19 97 GLY A CA 1
ATOM 699 C C . GLY A 1 97 ? 1.089 -6.481 -13.392 1.00 76.19 97 GLY A C 1
ATOM 700 O O . GLY A 1 97 ? 0.105 -6.443 -12.655 1.00 76.19 97 GLY A O 1
ATOM 701 N N . LEU A 1 98 ? 2.309 -6.127 -12.980 1.00 82.00 98 LEU A N 1
ATOM 702 C CA . LEU A 1 98 ? 2.577 -5.620 -11.638 1.00 82.00 98 LEU A CA 1
ATOM 703 C C . LEU A 1 98 ? 1.860 -4.283 -11.392 1.00 82.00 98 LEU A C 1
ATOM 705 O O . LEU A 1 98 ? 1.261 -4.088 -10.334 1.00 82.00 98 LEU A O 1
ATOM 709 N N . GLN A 1 99 ? 1.883 -3.384 -12.380 1.00 79.06 99 GLN A N 1
ATOM 710 C CA . GLN A 1 99 ? 1.186 -2.095 -12.335 1.00 79.06 99 GLN A CA 1
ATOM 711 C C . GLN A 1 99 ? -0.326 -2.267 -12.171 1.00 79.06 99 GLN A C 1
ATOM 713 O O . GLN A 1 99 ? -0.933 -1.640 -11.300 1.00 79.06 99 GLN A O 1
ATOM 718 N N . VAL A 1 100 ? -0.928 -3.152 -12.970 1.00 81.25 100 VAL A N 1
ATOM 719 C CA . VAL A 1 100 ? -2.364 -3.455 -12.900 1.00 81.25 100 VAL A CA 1
ATOM 720 C C . VAL A 1 100 ? -2.725 -4.087 -11.556 1.00 81.25 100 VAL A C 1
ATOM 722 O O . VAL A 1 100 ? -3.696 -3.668 -10.929 1.00 81.25 100 VAL A O 1
ATOM 725 N N . PHE A 1 101 ? -1.927 -5.042 -11.071 1.00 84.69 101 PHE A N 1
ATOM 726 C CA . PHE A 1 101 ? -2.135 -5.666 -9.764 1.00 84.69 101 PHE A CA 1
ATOM 727 C C . PHE A 1 101 ? -2.118 -4.635 -8.626 1.00 84.69 101 PHE A C 1
ATOM 729 O O . PHE A 1 101 ? -3.041 -4.597 -7.809 1.00 84.69 101 PHE A O 1
ATOM 736 N N . ALA A 1 102 ? -1.117 -3.750 -8.606 1.00 83.62 102 ALA A N 1
ATOM 737 C CA . ALA A 1 102 ? -1.013 -2.686 -7.611 1.00 83.62 102 ALA A CA 1
ATOM 738 C C . ALA A 1 102 ? -2.198 -1.705 -7.685 1.00 83.62 102 ALA A C 1
ATOM 740 O O . ALA A 1 102 ? -2.775 -1.340 -6.657 1.00 83.62 102 ALA A O 1
ATOM 741 N N . GLY A 1 103 ? -2.597 -1.310 -8.898 1.00 79.31 103 GLY A N 1
ATOM 742 C CA . GLY A 1 103 ? -3.732 -0.417 -9.122 1.00 79.31 103 GLY A CA 1
ATOM 743 C C . GLY A 1 103 ? -5.068 -1.013 -8.669 1.00 79.31 103 GLY A C 1
ATOM 744 O O . GLY A 1 103 ? -5.842 -0.327 -7.997 1.00 79.31 103 GLY A O 1
ATOM 745 N N . LEU A 1 104 ? -5.316 -2.295 -8.961 1.00 85.00 104 LEU A N 1
ATOM 746 C CA . LEU A 1 104 ? -6.524 -3.011 -8.535 1.00 85.00 104 LEU A CA 1
ATOM 747 C C . LEU A 1 104 ? -6.589 -3.186 -7.016 1.00 85.00 104 LEU A C 1
ATOM 749 O O . LEU A 1 104 ? -7.647 -2.972 -6.426 1.00 85.00 104 LEU A O 1
ATOM 753 N N . MET A 1 105 ? -5.470 -3.518 -6.366 1.00 86.31 105 MET A N 1
ATOM 754 C CA . MET A 1 105 ? -5.422 -3.625 -4.903 1.00 86.31 105 MET A CA 1
ATOM 755 C C . MET A 1 105 ? -5.698 -2.279 -4.224 1.00 86.31 105 MET A C 1
ATOM 757 O O . MET A 1 105 ? -6.464 -2.216 -3.260 1.00 86.31 105 MET A O 1
ATOM 761 N N . MET A 1 106 ? -5.152 -1.185 -4.762 1.00 81.88 106 MET A N 1
ATOM 762 C CA . MET A 1 106 ? -5.455 0.173 -4.296 1.00 81.88 106 MET A CA 1
ATOM 763 C C . MET A 1 106 ? -6.931 0.536 -4.500 1.00 81.88 106 MET A C 1
ATOM 765 O O . MET A 1 106 ? -7.559 1.075 -3.588 1.00 81.88 106 MET A O 1
ATOM 769 N N . ALA A 1 107 ? -7.513 0.203 -5.655 1.00 81.50 107 ALA A N 1
ATOM 770 C CA . ALA A 1 107 ? -8.931 0.436 -5.924 1.00 81.50 107 ALA A CA 1
ATOM 771 C C . ALA A 1 107 ? -9.834 -0.367 -4.971 1.00 81.50 107 ALA A C 1
ATOM 773 O O . ALA A 1 107 ? -10.770 0.187 -4.393 1.00 81.50 107 ALA A O 1
ATOM 774 N N . GLY A 1 108 ? -9.512 -1.640 -4.723 1.00 85.44 108 GLY A N 1
ATOM 775 C CA . GLY A 1 108 ? -10.202 -2.461 -3.727 1.00 85.44 108 GLY A CA 1
ATOM 776 C C . GLY A 1 108 ? -10.132 -1.842 -2.330 1.00 85.44 108 GLY A C 1
ATOM 777 O O . GLY A 1 108 ? -11.142 -1.754 -1.633 1.00 85.44 108 GLY A O 1
ATOM 778 N N . CYS A 1 109 ? -8.968 -1.315 -1.948 1.00 84.44 109 CYS A N 1
ATOM 779 C CA . CYS A 1 109 ? -8.785 -0.607 -0.683 1.00 84.44 109 CYS A CA 1
ATOM 780 C C . CYS A 1 109 ? -9.705 0.624 -0.562 1.00 84.44 109 CYS A C 1
ATOM 782 O O . CYS A 1 109 ? -10.327 0.832 0.480 1.00 84.44 109 CYS A O 1
ATOM 784 N N . VAL A 1 110 ? -9.864 1.406 -1.638 1.00 82.94 110 VAL A N 1
ATOM 785 C CA . VAL A 1 110 ? -10.806 2.540 -1.681 1.00 82.94 110 VAL A CA 1
ATOM 786 C C . VAL A 1 110 ? -12.241 2.075 -1.429 1.00 82.94 110 VAL A C 1
ATOM 788 O O . VAL A 1 110 ? -12.933 2.683 -0.612 1.00 82.94 110 VAL A O 1
ATOM 791 N N . VAL A 1 111 ? -12.674 0.979 -2.060 1.00 84.44 111 VAL A N 1
ATOM 792 C CA . VAL A 1 111 ? -14.017 0.409 -1.855 1.00 84.44 111 VAL A CA 1
ATOM 793 C C . VAL A 1 111 ? -14.219 -0.002 -0.397 1.00 84.44 111 VAL A C 1
ATOM 795 O O . VAL A 1 111 ? -15.207 0.398 0.219 1.00 84.44 111 VAL A O 1
ATOM 798 N N . PHE A 1 112 ? -13.262 -0.719 0.198 1.00 85.69 112 PHE A N 1
ATOM 799 C CA . PHE A 1 112 ? -13.334 -1.095 1.613 1.00 85.69 112 PHE A CA 1
ATOM 800 C C . PHE A 1 112 ? -13.397 0.123 2.540 1.00 85.69 112 PHE A C 1
ATOM 802 O O . PHE A 1 112 ? -14.181 0.125 3.489 1.00 85.69 112 PHE A O 1
ATOM 809 N N . TYR A 1 113 ? -12.634 1.184 2.261 1.00 82.38 113 TYR A N 1
ATOM 810 C CA . TYR A 1 113 ? -12.703 2.411 3.054 1.00 82.38 113 TYR A CA 1
ATOM 811 C C . TYR A 1 113 ? -14.032 3.153 2.906 1.00 82.38 113 TYR A C 1
ATOM 813 O O . TYR A 1 113 ? -14.504 3.732 3.887 1.00 82.38 113 TYR A O 1
ATOM 821 N N . ILE A 1 114 ? -14.649 3.132 1.721 1.00 82.31 114 ILE A N 1
ATOM 822 C CA . ILE A 1 114 ? -15.995 3.680 1.509 1.00 82.31 114 ILE A CA 1
ATOM 823 C C . ILE A 1 114 ? -17.005 2.899 2.353 1.00 82.31 114 ILE A C 1
ATOM 825 O O . ILE A 1 114 ? -17.755 3.508 3.112 1.00 82.31 114 ILE A O 1
ATOM 829 N N . VAL A 1 115 ? -16.972 1.564 2.301 1.00 83.31 115 VAL A N 1
ATOM 830 C CA . VAL A 1 115 ? -17.853 0.708 3.112 1.00 83.31 115 VAL A CA 1
ATOM 831 C C . VAL A 1 115 ? -17.643 0.967 4.605 1.00 83.31 115 VAL A C 1
ATOM 833 O O . VAL A 1 115 ? -18.606 1.210 5.329 1.00 83.31 115 VAL A O 1
ATOM 836 N N . ALA A 1 116 ? -16.391 1.004 5.069 1.00 81.38 116 ALA A N 1
ATOM 837 C CA . ALA A 1 116 ? -16.070 1.295 6.463 1.00 81.38 116 ALA A CA 1
ATOM 838 C C . ALA A 1 116 ? -16.613 2.663 6.904 1.00 81.38 116 ALA A C 1
ATOM 840 O O . ALA A 1 116 ? -17.154 2.778 8.005 1.00 81.38 116 ALA A O 1
ATOM 841 N N . ARG A 1 117 ? -16.530 3.686 6.041 1.00 75.88 117 ARG A N 1
ATOM 842 C CA . ARG A 1 117 ? -17.114 5.013 6.291 1.00 75.88 117 ARG A CA 1
ATOM 843 C C . ARG A 1 117 ? -18.633 4.976 6.399 1.00 75.88 117 ARG A C 1
ATOM 845 O O . ARG A 1 117 ? -19.163 5.607 7.308 1.00 75.88 117 ARG A O 1
ATOM 852 N N . VAL A 1 118 ? -19.312 4.245 5.518 1.00 79.94 118 VAL A N 1
ATOM 853 C CA . VAL A 1 118 ? -20.776 4.104 5.548 1.00 79.94 118 VAL A CA 1
ATOM 854 C C . VAL A 1 118 ? -21.226 3.421 6.843 1.00 79.94 118 VAL A C 1
ATOM 856 O O . VAL A 1 118 ? -22.175 3.879 7.473 1.00 79.94 118 VAL A O 1
ATOM 859 N N . VAL A 1 119 ? -20.508 2.386 7.290 1.00 77.31 119 VAL A N 1
ATOM 860 C CA . VAL A 1 119 ? -20.837 1.638 8.517 1.00 77.31 119 VAL A CA 1
ATOM 861 C C . VAL A 1 119 ? -20.558 2.444 9.793 1.00 77.31 119 VAL A C 1
ATOM 863 O O . VAL A 1 119 ? -21.329 2.357 10.742 1.00 77.31 119 VAL A O 1
ATOM 866 N N . THR A 1 120 ? -19.484 3.242 9.840 1.00 70.12 120 THR A N 1
ATOM 867 C CA . THR A 1 120 ? -19.124 4.024 11.047 1.00 70.12 120 THR A CA 1
ATOM 868 C C . THR A 1 120 ? -19.770 5.407 11.127 1.00 70.12 120 THR A C 1
ATOM 870 O O . THR A 1 120 ? -19.981 5.902 12.230 1.00 70.12 120 THR A O 1
ATOM 873 N N . GLY A 1 121 ? -20.053 6.057 9.995 1.00 64.50 121 GLY A N 1
ATOM 874 C CA . GLY A 1 121 ? -20.558 7.437 9.944 1.00 64.50 121 GLY A CA 1
ATOM 875 C C . GLY A 1 121 ? -21.996 7.600 9.443 1.00 64.50 121 GLY A C 1
ATOM 876 O O . GLY A 1 121 ? -22.521 8.710 9.509 1.00 64.50 121 GLY A O 1
ATOM 877 N N . GLY A 1 122 ? -22.633 6.535 8.941 1.00 63.34 122 GLY A N 1
ATOM 878 C CA . GLY A 1 122 ? -23.903 6.623 8.213 1.00 63.34 122 GLY A CA 1
ATOM 879 C C . GLY A 1 122 ? -23.760 7.290 6.833 1.00 63.34 122 GLY A C 1
ATOM 880 O O . GLY A 1 122 ? -22.714 7.834 6.486 1.00 63.34 122 GLY A O 1
ATOM 881 N N . PHE A 1 123 ? -24.827 7.272 6.025 1.00 53.59 123 PHE A N 1
ATOM 882 C CA . PHE A 1 123 ? -24.870 7.824 4.653 1.00 53.59 123 PHE A CA 1
ATOM 883 C C . PHE A 1 123 ? -24.810 9.365 4.557 1.00 53.59 123 PHE A C 1
ATOM 885 O O . PHE A 1 123 ? -25.063 9.928 3.491 1.00 53.59 123 PHE A O 1
ATOM 892 N N . SER A 1 124 ? -24.500 10.080 5.640 1.00 46.72 124 SER A N 1
ATOM 893 C CA . SER A 1 124 ? -24.540 11.542 5.616 1.00 46.72 124 SER A CA 1
ATOM 894 C C . SER A 1 124 ? -23.233 12.131 5.084 1.00 46.72 124 SER A C 1
ATOM 896 O O . SER A 1 124 ? -22.231 12.223 5.792 1.00 46.72 124 SER A O 1
ATOM 898 N N . PHE A 1 125 ? -23.260 12.568 3.825 1.00 51.00 125 PHE A N 1
ATOM 899 C CA . PHE A 1 125 ? -22.187 13.334 3.179 1.00 51.00 125 PHE A CA 1
ATOM 900 C C . PHE A 1 125 ? -22.096 14.795 3.655 1.00 51.00 125 PHE A C 1
ATOM 902 O O . PHE A 1 125 ? -21.200 15.519 3.230 1.00 51.00 125 PHE A O 1
ATOM 909 N N . ILE A 1 126 ? -22.985 15.241 4.546 1.00 50.00 126 ILE A N 1
ATOM 910 C CA . ILE A 1 126 ? -23.024 16.612 5.055 1.00 50.00 126 ILE A CA 1
ATOM 911 C C . ILE A 1 126 ? -23.309 16.543 6.557 1.00 50.00 126 ILE A C 1
ATOM 913 O O . ILE A 1 126 ? -24.442 16.331 6.985 1.00 50.00 126 ILE A O 1
ATOM 917 N N . LYS A 1 127 ? -22.283 16.753 7.388 1.00 44.03 127 LYS A N 1
ATOM 918 C CA . LYS A 1 127 ? -22.541 17.410 8.670 1.00 44.03 127 LYS A CA 1
ATOM 919 C C . LYS A 1 127 ? -22.641 18.888 8.320 1.00 44.03 127 LYS A C 1
ATOM 921 O O . LYS A 1 127 ? -21.620 19.520 8.069 1.00 44.03 127 LYS A O 1
ATOM 926 N N . ALA A 1 128 ? -23.875 19.368 8.193 1.00 41.62 128 ALA A N 1
ATOM 927 C CA . ALA A 1 128 ? -24.159 20.790 8.170 1.00 41.62 128 ALA A CA 1
ATOM 928 C C . ALA A 1 128 ? -23.622 21.337 9.495 1.00 41.62 128 ALA A C 1
ATOM 930 O O . ALA A 1 128 ? -24.121 20.977 10.564 1.00 41.62 128 ALA A O 1
ATO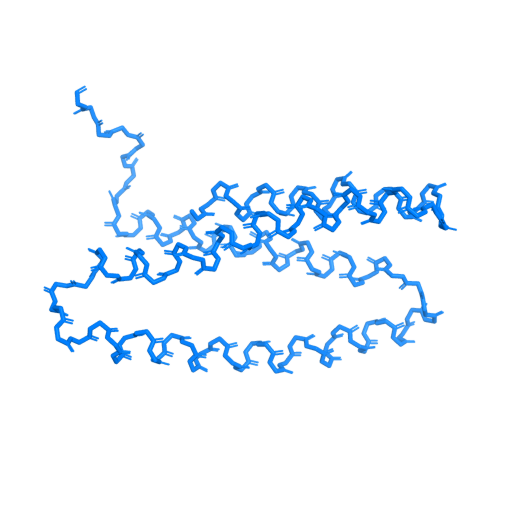M 931 N N . VAL A 1 129 ? -22.515 22.067 9.408 1.00 39.06 129 VAL A N 1
ATOM 932 C CA . VAL A 1 129 ? -22.159 23.090 10.388 1.00 39.06 129 VAL A CA 1
ATOM 933 C C . VAL A 1 129 ? -22.735 24.384 9.849 1.00 39.06 129 VAL A C 1
ATOM 935 O O . VAL A 1 129 ? -22.563 24.607 8.628 1.00 39.06 129 VAL A O 1
#

Organism: Arthroderma benhamiae (strain ATCC MYA-4681 / CBS 112371) (NCBI:txid663331)

Foldseek 3Di:
DLVLLVQLLCLLVVQVQVVCVVDVPDPVSVVVSCVSNVVSVVVVVVVVLVVLCVVDPDPVCSVVVVVVVVVVVVVVVVVLVVVLVVQCVVVVNDCNSSSVVVSVVSVVVSVVVVVVCCVPPNPDPDPDD

pLDDT: mean 77.77, std 11.32, range [39.06, 93.56]

Secondary structure (DSSP, 8-state):
-HHHHHHHHHIIIIIIHHHHHH-TT-HHHHHHHHHHHHHHHHHHHHHHHHHHHHH-S-GGGHHHHHHHHHHHHHHHHHHHHHHHHHHHHHTTT--HHHHHHHHHHHHHHHHHHHHHHHHHH-S-S----